Protein AF-A0A1F2TJ04-F1 (afdb_monomer)

Structure (mmCIF, N/CA/C/O backbone):
dat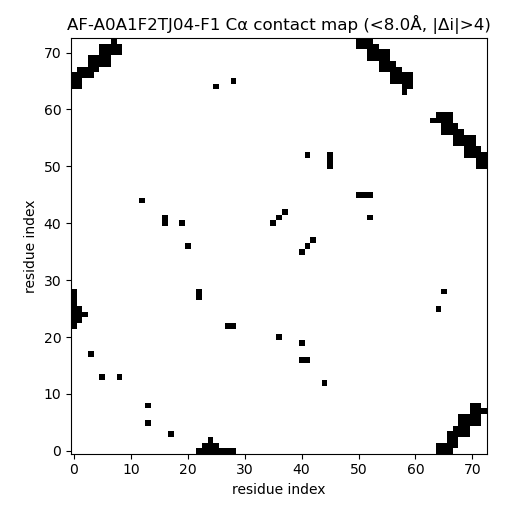a_AF-A0A1F2TJ04-F1
#
_entry.id   AF-A0A1F2TJ04-F1
#
loop_
_atom_site.group_PDB
_atom_site.id
_atom_site.type_symbol
_atom_site.label_atom_id
_atom_site.label_alt_id
_atom_site.label_comp_id
_atom_site.label_asym_id
_atom_site.label_entity_id
_atom_site.label_seq_id
_atom_site.pdbx_PDB_ins_code
_atom_site.Cartn_x
_atom_site.Cartn_y
_atom_site.Cartn_z
_atom_site.occupancy
_atom_site.B_iso_or_equiv
_atom_site.auth_seq_id
_atom_site.auth_comp_id
_atom_site.auth_asym_id
_atom_site.auth_atom_id
_atom_site.pdbx_PDB_model_num
ATOM 1 N N . MET A 1 1 ? -6.331 0.369 10.835 1.00 83.94 1 MET A N 1
ATOM 2 C CA . MET A 1 1 ? -5.636 -0.165 9.635 1.00 83.94 1 MET A CA 1
ATOM 3 C C . MET A 1 1 ? -4.753 -1.354 10.031 1.00 83.94 1 MET A C 1
ATOM 5 O O . MET A 1 1 ? -4.396 -1.435 11.202 1.00 83.94 1 MET A O 1
ATOM 9 N N . GLY A 1 2 ? -4.476 -2.291 9.121 1.00 79.12 2 GLY A N 1
ATOM 10 C CA . GLY A 1 2 ? -3.662 -3.500 9.334 1.00 79.12 2 GLY A CA 1
ATOM 11 C C . GLY A 1 2 ? -2.256 -3.386 8.725 1.00 79.12 2 GLY A C 1
ATOM 12 O O . GLY A 1 2 ? -1.861 -2.297 8.316 1.00 79.12 2 GLY A O 1
ATOM 13 N N . PRO A 1 3 ? -1.463 -4.469 8.671 1.00 79.69 3 PRO A N 1
ATOM 14 C CA . PRO A 1 3 ? -0.163 -4.462 8.002 1.00 79.69 3 PRO A CA 1
ATOM 15 C C . PRO A 1 3 ? -0.262 -4.151 6.497 1.00 79.69 3 PRO A C 1
ATOM 17 O O . PRO A 1 3 ? -1.181 -4.601 5.808 1.00 79.69 3 PRO A O 1
ATOM 20 N N . LEU A 1 4 ? 0.735 -3.413 5.996 1.00 87.69 4 LEU A N 1
ATOM 21 C CA . LEU A 1 4 ? 0.986 -3.186 4.572 1.00 87.69 4 LEU A CA 1
ATOM 22 C C . LEU A 1 4 ? 1.986 -4.224 4.055 1.00 87.69 4 LEU A C 1
ATOM 24 O O . LEU A 1 4 ? 3.044 -4.415 4.652 1.00 87.69 4 LEU A O 1
ATOM 28 N N . GLN A 1 5 ? 1.668 -4.867 2.935 1.00 90.56 5 GLN A N 1
ATOM 29 C CA . GLN A 1 5 ? 2.521 -5.881 2.315 1.00 90.56 5 GLN A CA 1
ATOM 30 C C . GLN A 1 5 ? 2.803 -5.559 0.848 1.00 90.56 5 GLN A C 1
ATOM 32 O O . GLN A 1 5 ? 1.911 -5.120 0.122 1.00 90.56 5 GLN A O 1
ATOM 37 N N . PHE A 1 6 ? 4.022 -5.855 0.394 1.00 92.69 6 PHE A N 1
ATOM 38 C CA . PHE A 1 6 ? 4.439 -5.741 -1.005 1.00 92.69 6 PHE A CA 1
ATOM 39 C C . PHE A 1 6 ? 4.868 -7.110 -1.532 1.00 92.69 6 PHE A C 1
ATOM 41 O O . PHE A 1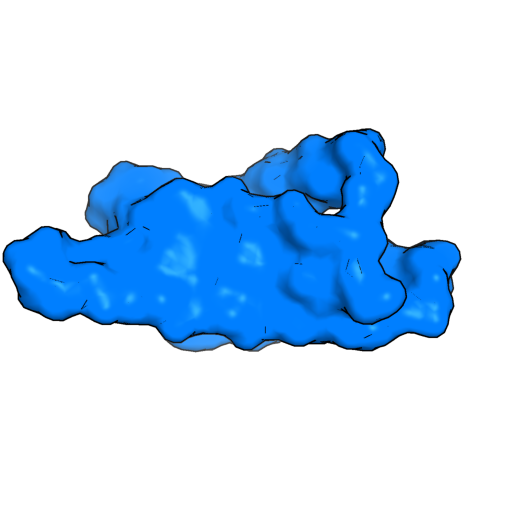 6 ? 5.597 -7.833 -0.856 1.00 92.69 6 PHE A O 1
ATOM 48 N N . ALA A 1 7 ? 4.421 -7.474 -2.732 1.00 91.81 7 ALA A N 1
ATOM 49 C CA . ALA A 1 7 ? 4.766 -8.732 -3.387 1.00 91.81 7 ALA A CA 1
ATOM 50 C C . ALA A 1 7 ? 5.201 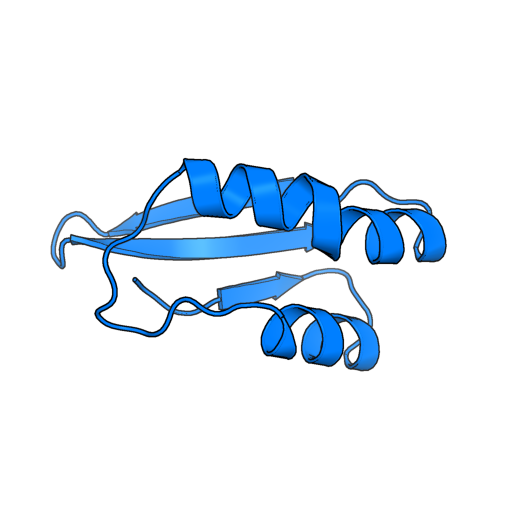-8.489 -4.837 1.00 91.81 7 ALA A C 1
ATOM 52 O O . ALA A 1 7 ? 4.662 -7.604 -5.497 1.00 91.81 7 ALA A O 1
ATOM 53 N N . GLY A 1 8 ? 6.157 -9.286 -5.326 1.00 88.88 8 GLY A N 1
ATOM 54 C CA . GLY A 1 8 ? 6.629 -9.223 -6.717 1.00 88.88 8 GLY A CA 1
ATOM 55 C C . GLY A 1 8 ? 7.519 -8.019 -7.045 1.00 88.88 8 GLY A C 1
ATOM 56 O O . GLY A 1 8 ? 7.689 -7.673 -8.207 1.00 88.88 8 GLY A O 1
ATOM 57 N N . ILE A 1 9 ? 8.098 -7.365 -6.034 1.00 91.69 9 ILE A N 1
ATOM 58 C CA . ILE A 1 9 ? 8.967 -6.200 -6.218 1.00 91.69 9 ILE A CA 1
ATOM 59 C C . ILE A 1 9 ? 10.280 -6.327 -5.437 1.00 91.69 9 ILE A C 1
ATOM 61 O O . ILE A 1 9 ? 10.365 -7.054 -4.448 1.00 91.69 9 ILE A O 1
ATOM 65 N N . LYS A 1 10 ? 11.317 -5.608 -5.883 1.00 90.38 10 LYS A N 1
ATOM 66 C CA . LYS A 1 10 ? 12.605 -5.487 -5.189 1.00 90.38 10 LYS A CA 1
ATOM 67 C C . LYS A 1 10 ? 12.427 -4.886 -3.792 1.00 90.38 10 LYS A C 1
ATOM 69 O O . LYS A 1 10 ? 11.676 -3.928 -3.618 1.00 90.38 10 LYS A O 1
ATOM 74 N N . ALA A 1 11 ? 13.208 -5.381 -2.829 1.00 89.19 11 ALA A N 1
ATOM 75 C CA . ALA A 1 11 ? 13.183 -4.906 -1.443 1.00 89.19 11 ALA A CA 1
ATOM 76 C C . ALA A 1 11 ? 13.390 -3.385 -1.330 1.00 89.19 11 ALA A C 1
ATOM 78 O O . ALA A 1 11 ? 12.637 -2.723 -0.633 1.00 89.19 11 ALA A O 1
ATOM 79 N N . ALA A 1 12 ? 14.320 -2.808 -2.101 1.00 89.62 12 ALA A N 1
ATOM 80 C CA . ALA A 1 12 ? 14.577 -1.364 -2.084 1.00 89.62 12 ALA A CA 1
ATOM 81 C C . ALA A 1 12 ? 13.356 -0.516 -2.497 1.00 89.62 12 ALA A C 1
ATOM 83 O O . ALA A 1 12 ? 13.098 0.530 -1.901 1.00 89.62 12 ALA A O 1
ATOM 84 N N . ASP A 1 13 ? 12.591 -0.962 -3.498 1.00 90.19 13 ASP A N 1
ATOM 85 C CA . ASP A 1 13 ? 11.359 -0.282 -3.902 1.00 90.19 13 ASP A CA 1
ATOM 86 C C . ASP A 1 13 ? 10.237 -0.526 -2.881 1.00 90.19 13 ASP A C 1
ATOM 88 O O . ASP A 1 13 ? 9.481 0.395 -2.589 1.00 90.19 13 ASP A O 1
ATOM 92 N N . ALA A 1 14 ? 10.154 -1.724 -2.287 1.00 91.06 14 ALA A N 1
ATOM 93 C CA . ALA A 1 14 ? 9.217 -2.002 -1.197 1.00 91.06 14 ALA A CA 1
ATOM 94 C C . ALA A 1 14 ? 9.480 -1.102 0.024 1.00 91.06 14 ALA A C 1
ATOM 96 O O . ALA A 1 14 ? 8.542 -0.521 0.560 1.00 91.06 14 ALA A O 1
ATOM 97 N N . ASP A 1 15 ? 10.741 -0.918 0.421 1.00 91.00 15 ASP A N 1
ATOM 98 C CA . ASP A 1 15 ? 11.149 0.006 1.484 1.00 91.00 15 ASP A CA 1
ATOM 99 C C . ASP A 1 15 ? 10.799 1.459 1.148 1.00 91.00 15 ASP A C 1
ATOM 101 O O . ASP A 1 15 ? 10.307 2.204 1.998 1.00 91.00 15 ASP A O 1
ATOM 105 N N . TYR A 1 16 ? 11.035 1.879 -0.098 1.00 90.81 16 TYR A N 1
ATOM 106 C CA . TYR A 1 16 ? 10.649 3.209 -0.566 1.00 90.81 16 TYR A CA 1
ATOM 107 C C . TYR A 1 16 ? 9.132 3.415 -0.457 1.00 90.81 16 TYR A C 1
ATOM 109 O O . TYR A 1 16 ? 8.683 4.391 0.144 1.00 90.81 16 TYR A O 1
ATOM 117 N N . LEU A 1 17 ? 8.345 2.470 -0.972 1.00 90.94 17 LEU A N 1
ATOM 118 C CA . LEU A 1 17 ? 6.886 2.494 -0.923 1.00 90.94 17 LEU A CA 1
ATOM 119 C C . LEU A 1 17 ? 6.358 2.463 0.519 1.00 90.94 17 LEU A C 1
ATOM 121 O O . LEU A 1 17 ? 5.450 3.230 0.852 1.00 90.94 17 LEU A O 1
ATOM 125 N N . ALA A 1 18 ? 6.946 1.637 1.387 1.00 90.19 18 ALA A N 1
ATOM 126 C CA . ALA A 1 18 ? 6.599 1.549 2.802 1.00 90.19 18 ALA A CA 1
ATOM 127 C C . ALA A 1 18 ? 6.829 2.881 3.528 1.00 90.19 18 ALA A C 1
ATOM 129 O O . ALA A 1 18 ? 5.976 3.313 4.297 1.00 90.19 18 ALA A O 1
ATOM 130 N N . LYS A 1 19 ? 7.937 3.579 3.242 1.00 90.94 19 LYS A N 1
ATOM 131 C CA . LYS A 1 19 ? 8.237 4.900 3.828 1.00 90.94 19 LYS A CA 1
ATOM 132 C C . LYS A 1 19 ? 7.247 5.987 3.411 1.00 90.94 19 LYS A C 1
ATOM 134 O O . LYS A 1 19 ? 7.030 6.930 4.167 1.00 90.94 19 LYS A O 1
ATOM 139 N N . GLN A 1 20 ? 6.663 5.876 2.220 1.00 90.38 20 GLN A N 1
ATOM 140 C CA . GLN A 1 20 ? 5.639 6.809 1.737 1.00 90.38 20 GLN A CA 1
ATOM 141 C C . GLN A 1 20 ? 4.238 6.488 2.276 1.00 90.38 20 GLN A C 1
ATOM 143 O O . GLN A 1 20 ? 3.335 7.325 2.203 1.00 90.38 20 GLN A O 1
ATOM 148 N N . TRP A 1 21 ? 4.035 5.288 2.821 1.00 90.06 21 TRP A N 1
ATOM 149 C CA . TRP A 1 21 ? 2.772 4.901 3.426 1.00 90.06 21 TRP A CA 1
ATOM 150 C C . TRP A 1 21 ? 2.635 5.515 4.823 1.00 90.06 21 TRP A C 1
ATOM 152 O O . TRP A 1 21 ? 3.407 5.237 5.737 1.00 90.06 21 TRP A O 1
ATOM 162 N N . ARG A 1 22 ? 1.640 6.386 4.990 1.00 86.81 22 ARG A N 1
ATOM 163 C CA . ARG A 1 22 ? 1.461 7.225 6.186 1.00 86.81 22 ARG A CA 1
ATOM 164 C C . ARG A 1 22 ? 0.467 6.648 7.188 1.00 86.81 22 ARG A C 1
ATOM 166 O O . ARG A 1 22 ? 0.496 7.069 8.339 1.00 86.81 22 ARG A O 1
ATOM 173 N N . LEU A 1 23 ? -0.395 5.724 6.761 1.00 86.50 23 LEU A N 1
ATOM 174 C CA . LEU A 1 23 ? -1.369 5.086 7.645 1.00 86.50 23 LEU A CA 1
ATOM 175 C C . LEU A 1 23 ? -0.669 4.052 8.527 1.00 86.50 23 LEU A C 1
ATOM 177 O O . LEU A 1 23 ? 0.009 3.151 8.028 1.00 86.50 23 LEU A O 1
ATOM 181 N N . LYS A 1 24 ? -0.871 4.157 9.836 1.00 82.75 24 LYS A N 1
ATOM 182 C CA . LYS A 1 24 ? -0.348 3.229 10.837 1.00 82.75 24 LYS A CA 1
ATOM 183 C C . LYS A 1 24 ? -1.425 2.245 11.296 1.00 82.75 24 LYS A C 1
ATOM 185 O O . LYS A 1 24 ? -2.623 2.483 11.104 1.00 82.75 24 LYS A O 1
ATOM 190 N N . PRO A 1 25 ? -1.032 1.125 11.926 1.00 81.12 25 PRO A N 1
ATOM 191 C CA . PRO A 1 25 ? -1.979 0.276 12.627 1.00 81.12 25 PRO A CA 1
ATOM 192 C C . PRO A 1 25 ? -2.824 1.085 13.619 1.00 81.12 25 PRO A C 1
ATOM 194 O O . PRO A 1 25 ? -2.296 1.922 14.343 1.00 81.12 25 PRO A O 1
ATOM 197 N N . GLY A 1 26 ? -4.137 0.853 13.616 1.00 79.62 26 GLY A N 1
ATOM 198 C CA . GLY A 1 26 ? -5.100 1.640 14.404 1.00 79.62 26 GLY A CA 1
ATOM 199 C C . GLY A 1 26 ? -5.667 2.894 13.720 1.00 79.62 26 GLY A C 1
ATOM 200 O O . GLY A 1 26 ? -6.757 3.314 14.093 1.00 79.62 26 GLY A O 1
ATOM 201 N N . ASP A 1 27 ? -5.035 3.423 12.665 1.00 84.88 27 ASP A N 1
ATOM 202 C CA . ASP A 1 27 ? -5.589 4.576 11.939 1.00 84.88 27 ASP A CA 1
ATOM 203 C C . ASP A 1 27 ? -6.867 4.209 11.173 1.00 84.88 27 ASP A C 1
ATOM 205 O O . ASP A 1 27 ? -7.053 3.065 10.720 1.00 84.88 27 ASP A O 1
ATOM 209 N N . VAL A 1 28 ? -7.735 5.207 10.989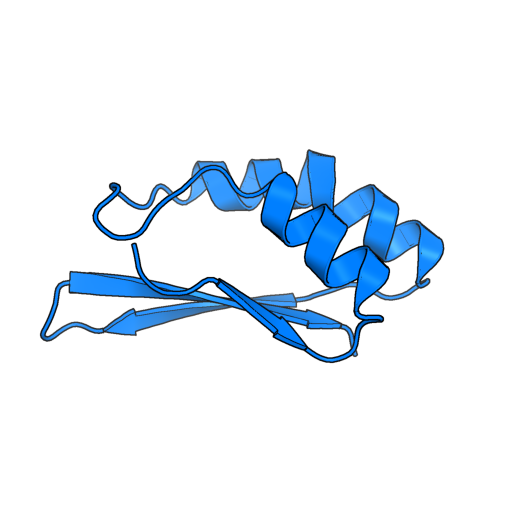 1.00 84.62 28 VAL A N 1
ATOM 210 C CA . VAL A 1 28 ? -8.926 5.095 10.144 1.00 84.62 28 VAL A CA 1
ATOM 211 C C . VAL A 1 28 ? -8.488 4.928 8.694 1.00 84.62 28 VAL A C 1
ATOM 213 O O . VAL A 1 28 ? -7.695 5.705 8.163 1.00 84.62 28 VAL A O 1
ATOM 216 N N . PHE A 1 29 ? -9.000 3.883 8.052 1.00 84.31 29 PHE A N 1
ATOM 217 C CA . PHE A 1 29 ? -8.752 3.638 6.641 1.00 84.31 29 PHE A CA 1
ATOM 218 C C . PHE A 1 29 ? -9.732 4.449 5.789 1.00 84.31 29 PHE A C 1
ATOM 220 O O . PHE A 1 29 ? -10.944 4.297 5.927 1.00 84.31 29 PHE A O 1
ATOM 227 N N . ASP A 1 30 ? -9.196 5.262 4.880 1.00 84.56 30 ASP A N 1
ATOM 228 C CA . ASP A 1 30 ? -9.963 6.044 3.913 1.00 84.56 30 ASP A CA 1
ATOM 229 C C . ASP A 1 30 ? -9.608 5.601 2.483 1.00 84.56 30 ASP A C 1
ATOM 231 O O . ASP A 1 30 ? -8.437 5.545 2.100 1.00 84.56 30 ASP A O 1
ATOM 235 N N . ALA A 1 31 ? -10.6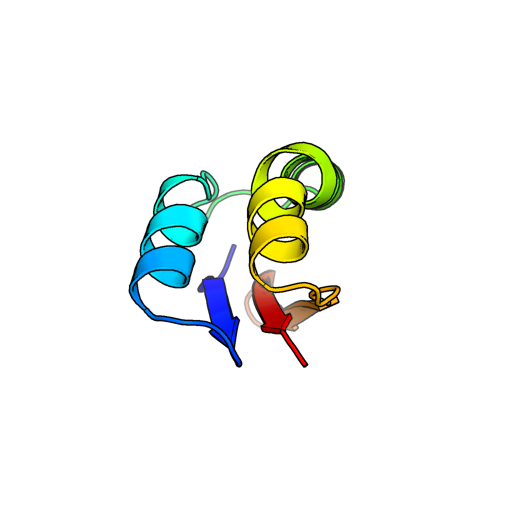18 5.287 1.670 1.00 82.50 31 ALA A N 1
ATOM 236 C CA . ALA A 1 31 ? -10.411 4.794 0.308 1.00 82.50 31 ALA A CA 1
ATOM 237 C C . ALA A 1 31 ? -9.750 5.833 -0.622 1.00 82.50 31 ALA A C 1
ATOM 239 O O . ALA A 1 31 ? -9.006 5.462 -1.535 1.00 82.50 31 ALA A O 1
ATOM 240 N N . SER A 1 32 ? -9.960 7.132 -0.383 1.00 87.94 32 SER A N 1
ATOM 241 C CA . SER A 1 32 ? -9.313 8.210 -1.141 1.00 87.94 32 SER A CA 1
ATOM 242 C C . SER A 1 32 ? -7.800 8.245 -0.916 1.00 87.94 32 SER A C 1
ATOM 244 O O . SER A 1 32 ? -7.054 8.629 -1.820 1.00 87.94 32 SER A O 1
ATOM 246 N N . TYR A 1 33 ? -7.323 7.772 0.244 1.00 89.00 33 TYR A N 1
ATOM 247 C CA . TYR A 1 33 ? -5.894 7.642 0.518 1.00 89.00 33 TYR A CA 1
ATOM 248 C C . TYR A 1 33 ? -5.232 6.655 -0.447 1.00 89.00 33 TYR A C 1
ATOM 250 O O . TYR A 1 33 ? -4.182 6.952 -1.014 1.00 89.00 33 TYR A O 1
ATOM 258 N N . VAL A 1 34 ? -5.875 5.511 -0.700 1.00 87.06 34 VAL A N 1
ATOM 259 C CA . VAL A 1 34 ? -5.369 4.497 -1.637 1.00 87.06 34 VAL A CA 1
ATOM 260 C C . VAL A 1 34 ? -5.319 5.038 -3.065 1.00 87.06 34 VAL A C 1
ATOM 262 O O . VAL A 1 34 ? -4.350 4.785 -3.781 1.00 87.06 34 VAL A O 1
ATOM 265 N N . ALA A 1 35 ? -6.324 5.816 -3.475 1.00 88.19 35 ALA A N 1
ATOM 266 C CA . ALA A 1 35 ? -6.342 6.447 -4.792 1.00 88.19 35 ALA A CA 1
ATOM 267 C C . ALA A 1 35 ? -5.172 7.430 -4.974 1.00 88.19 35 ALA A C 1
ATOM 269 O O . ALA A 1 35 ? -4.474 7.363 -5.986 1.00 88.19 35 ALA A O 1
ATOM 270 N N . LYS A 1 36 ? -4.908 8.282 -3.973 1.00 89.69 36 LYS A N 1
ATOM 271 C CA . LYS A 1 36 ? -3.758 9.203 -3.980 1.00 89.69 36 LYS A CA 1
ATOM 272 C C . LYS A 1 36 ? -2.431 8.454 -3.966 1.00 89.69 36 LYS A C 1
ATOM 274 O O . LYS A 1 36 ? -1.582 8.694 -4.813 1.00 89.69 36 LYS A O 1
ATOM 279 N N . TYR A 1 37 ? -2.282 7.470 -3.082 1.00 90.38 37 TYR A N 1
ATOM 280 C CA . TYR A 1 37 ? -1.079 6.640 -3.018 1.00 90.38 37 TYR A CA 1
ATOM 281 C C . TYR A 1 37 ? -0.791 5.941 -4.356 1.00 90.38 37 TYR A C 1
ATOM 283 O O . TYR A 1 37 ? 0.355 5.860 -4.799 1.00 90.38 37 TYR A O 1
ATOM 291 N N . ARG A 1 38 ? -1.837 5.488 -5.055 1.00 89.75 38 ARG A N 1
ATOM 292 C CA . ARG A 1 38 ? -1.704 4.922 -6.398 1.00 89.75 38 ARG A CA 1
ATOM 293 C C . ARG A 1 38 ? -1.217 5.943 -7.427 1.00 89.75 38 ARG A C 1
ATOM 295 O O . ARG A 1 38 ? -0.347 5.609 -8.226 1.00 89.75 38 ARG A O 1
ATOM 302 N N . ALA A 1 39 ? -1.786 7.143 -7.423 1.00 88.62 39 ALA A N 1
ATOM 303 C CA . ALA A 1 39 ? -1.476 8.178 -8.405 1.00 88.62 39 ALA A CA 1
ATOM 304 C C . ALA A 1 39 ? -0.086 8.800 -8.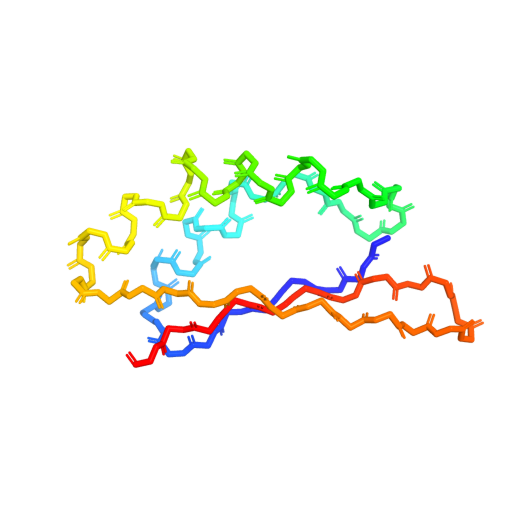199 1.00 88.62 39 ALA A C 1
ATOM 306 O O . ALA A 1 39 ? 0.640 8.985 -9.175 1.00 88.62 39 ALA A O 1
ATOM 307 N N . ASP A 1 40 ? 0.268 9.083 -6.945 1.00 88.44 40 ASP A N 1
ATOM 308 C CA . ASP A 1 40 ? 1.441 9.885 -6.590 1.00 88.44 40 ASP A CA 1
ATOM 309 C C . ASP A 1 40 ? 2.672 9.036 -6.260 1.00 88.44 40 ASP A C 1
ATOM 311 O O . ASP A 1 40 ? 3.791 9.467 -6.502 1.00 88.44 40 ASP A O 1
ATOM 315 N N . VAL A 1 41 ? 2.488 7.837 -5.693 1.00 90.19 41 VAL A N 1
ATOM 316 C CA . VAL A 1 41 ? 3.602 7.040 -5.146 1.00 90.19 41 VAL A CA 1
ATOM 317 C C . VAL A 1 41 ? 3.856 5.783 -5.972 1.00 90.19 41 VAL A C 1
ATOM 319 O O . VAL A 1 41 ? 4.987 5.506 -6.374 1.00 90.19 41 VAL A O 1
ATOM 322 N N . LEU A 1 42 ? 2.810 5.000 -6.249 1.00 90.00 42 LEU A N 1
ATOM 323 C CA . LEU A 1 42 ? 2.972 3.758 -7.011 1.00 90.00 42 LEU A CA 1
ATOM 324 C C . LEU A 1 42 ? 3.344 4.015 -8.466 1.00 90.00 42 LEU A C 1
ATOM 326 O O . LEU A 1 42 ? 4.061 3.202 -9.042 1.00 90.00 42 LEU A O 1
ATOM 330 N N . ARG A 1 43 ? 2.899 5.133 -9.048 1.00 89.88 43 ARG A N 1
ATOM 331 C CA . ARG A 1 43 ? 3.138 5.469 -10.454 1.00 89.88 43 ARG A CA 1
ATOM 332 C C . ARG A 1 43 ? 4.624 5.470 -10.817 1.00 89.88 43 ARG A C 1
ATOM 334 O O . ARG A 1 43 ? 4.986 4.888 -11.838 1.00 89.88 43 ARG A O 1
ATOM 341 N N . ASP A 1 44 ? 5.480 6.074 -9.994 1.00 87.25 44 ASP A N 1
ATOM 342 C CA . ASP A 1 44 ? 6.929 6.101 -10.236 1.00 87.25 44 ASP A CA 1
ATOM 343 C C . ASP A 1 44 ? 7.526 4.695 -10.238 1.00 87.25 44 ASP A C 1
ATOM 345 O O . ASP A 1 44 ? 8.287 4.316 -11.130 1.00 87.25 44 ASP A O 1
ATOM 349 N N . VAL A 1 45 ? 7.135 3.882 -9.260 1.00 88.56 45 VAL A N 1
ATOM 350 C CA . VAL A 1 45 ? 7.638 2.516 -9.124 1.00 88.56 45 VAL A CA 1
ATOM 351 C C . VAL A 1 45 ? 7.128 1.618 -10.253 1.00 88.56 45 VAL A C 1
ATOM 353 O O . VAL A 1 45 ? 7.905 0.858 -10.828 1.00 88.56 45 VAL A O 1
ATOM 356 N N . GLN A 1 46 ? 5.858 1.753 -10.638 1.00 89.81 46 GLN A N 1
ATOM 357 C CA . GLN A 1 46 ? 5.257 1.064 -11.783 1.00 89.81 46 GLN A CA 1
ATOM 358 C C . GLN A 1 46 ? 5.957 1.436 -13.097 1.00 89.81 46 GLN A C 1
ATOM 360 O O . GLN A 1 46 ? 6.234 0.559 -13.915 1.00 89.81 46 GLN A O 1
ATOM 365 N N . ALA A 1 47 ? 6.304 2.714 -13.288 1.00 88.31 47 ALA A N 1
ATOM 366 C CA . ALA A 1 47 ? 7.038 3.172 -14.466 1.00 88.31 47 ALA A CA 1
ATOM 367 C C . ALA A 1 47 ? 8.455 2.577 -14.530 1.00 88.31 47 ALA A C 1
ATOM 369 O O . ALA A 1 47 ? 8.875 2.104 -15.588 1.00 88.31 47 ALA A O 1
ATOM 370 N N . ARG A 1 48 ? 9.175 2.534 -13.399 1.00 84.75 48 ARG A N 1
ATOM 371 C CA . ARG A 1 48 ? 10.512 1.913 -13.314 1.00 84.75 48 ARG A CA 1
ATOM 372 C C . ARG A 1 48 ? 10.470 0.402 -13.536 1.00 84.75 48 ARG A C 1
ATOM 374 O O . ARG A 1 48 ? 11.316 -0.133 -14.247 1.00 84.75 48 ARG A O 1
ATOM 381 N N . ALA A 1 49 ? 9.488 -0.271 -12.943 1.00 84.19 49 ALA A N 1
ATOM 382 C CA . ALA A 1 49 ? 9.320 -1.717 -13.040 1.00 84.19 49 ALA A CA 1
ATOM 383 C C . ALA A 1 49 ? 8.660 -2.164 -14.359 1.00 84.19 49 ALA A C 1
ATOM 385 O O . ALA A 1 49 ? 8.674 -3.351 -14.667 1.00 84.19 49 ALA A O 1
ATOM 386 N N . ARG A 1 50 ? 8.106 -1.228 -15.146 1.00 87.56 50 ARG A N 1
ATOM 387 C CA . ARG A 1 50 ? 7.328 -1.482 -16.375 1.00 87.56 50 ARG A CA 1
ATOM 388 C C . ARG A 1 50 ? 6.154 -2.449 -16.171 1.00 87.56 50 ARG A C 1
ATOM 390 O O . ARG A 1 50 ? 5.750 -3.137 -17.104 1.00 87.56 50 ARG A O 1
ATOM 397 N N . VAL A 1 51 ? 5.589 -2.473 -14.965 1.00 89.00 51 VAL A N 1
ATOM 398 C CA . VAL A 1 51 ? 4.451 -3.324 -14.594 1.00 89.00 51 VAL A CA 1
ATOM 399 C C . VAL A 1 51 ? 3.432 -2.532 -13.786 1.00 89.00 51 VAL A C 1
ATOM 401 O O . VAL A 1 51 ? 3.774 -1.625 -13.026 1.00 89.00 51 VAL A O 1
ATOM 404 N N . VAL A 1 52 ? 2.155 -2.884 -13.931 1.00 88.88 52 VAL A N 1
ATOM 405 C CA . VAL A 1 52 ? 1.063 -2.242 -13.195 1.00 88.88 52 VAL A CA 1
ATOM 406 C C . VAL A 1 52 ? 0.756 -3.055 -11.943 1.00 88.88 52 VAL A C 1
ATOM 408 O O . VAL A 1 52 ? 0.097 -4.088 -12.006 1.00 88.88 52 VAL A O 1
ATOM 411 N N . ALA A 1 53 ? 1.205 -2.559 -10.790 1.00 91.25 53 ALA A N 1
ATOM 412 C CA . ALA A 1 53 ? 0.794 -3.092 -9.497 1.00 91.25 53 ALA A CA 1
ATOM 413 C C . ALA A 1 53 ? -0.724 -3.027 -9.253 1.00 91.25 53 ALA A C 1
ATOM 415 O O . ALA A 1 53 ? -1.384 -2.026 -9.555 1.00 91.25 53 ALA A O 1
ATOM 416 N N . LYS A 1 54 ? -1.246 -4.076 -8.616 1.00 90.81 54 LYS A N 1
ATOM 417 C CA . LYS A 1 54 ? -2.614 -4.192 -8.107 1.00 90.81 54 LYS A CA 1
ATOM 418 C C . LYS A 1 54 ? -2.617 -3.981 -6.593 1.00 90.81 54 LYS A C 1
ATOM 420 O O . LYS A 1 54 ? -1.771 -4.529 -5.896 1.00 90.81 54 LYS A O 1
ATOM 425 N N . ILE 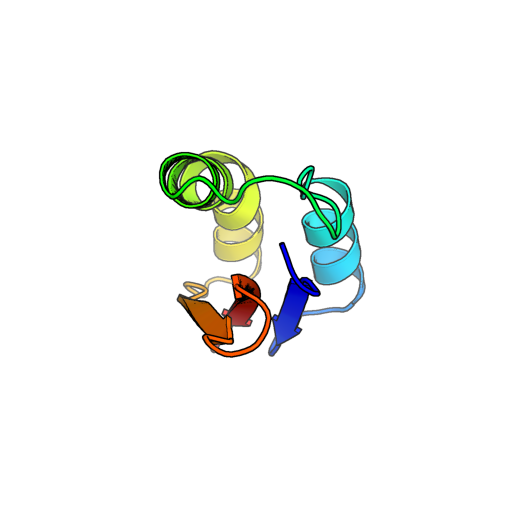A 1 55 ? -3.579 -3.213 -6.085 1.00 90.31 55 ILE A N 1
ATOM 426 C CA . ILE A 1 55 ? -3.806 -3.061 -4.643 1.00 90.31 55 ILE A CA 1
ATOM 427 C C . ILE A 1 55 ? -4.981 -3.952 -4.253 1.00 90.31 55 ILE A C 1
ATOM 429 O O . ILE A 1 55 ? -6.066 -3.841 -4.822 1.00 90.31 55 ILE A O 1
ATOM 433 N N . GLU A 1 56 ? -4.760 -4.830 -3.288 1.00 90.94 56 GLU A N 1
ATOM 434 C CA . GLU A 1 56 ? -5.744 -5.740 -2.722 1.00 90.94 56 GLU A CA 1
ATOM 435 C C . GLU A 1 56 ? -6.042 -5.302 -1.288 1.00 90.94 56 GLU A C 1
ATOM 437 O O . GLU A 1 56 ? -5.138 -5.154 -0.463 1.00 90.94 56 GLU A O 1
ATOM 442 N N . LEU A 1 57 ? -7.322 -5.055 -1.006 1.00 88.94 57 LEU A N 1
ATOM 443 C CA . LEU A 1 57 ? -7.808 -4.639 0.305 1.00 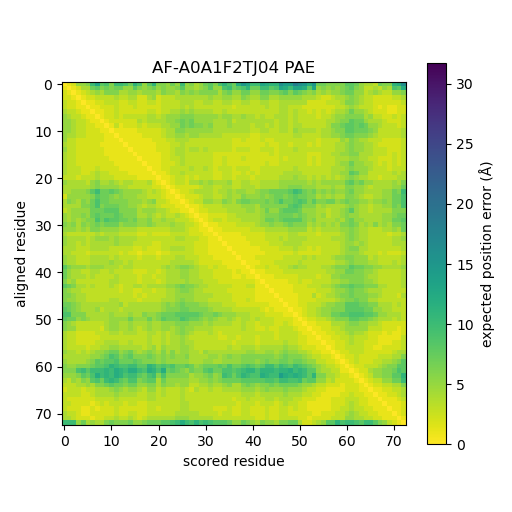88.94 57 LEU A CA 1
ATOM 444 C C . LEU A 1 57 ? -8.539 -5.818 0.947 1.00 88.94 57 LEU A C 1
ATOM 446 O O . LEU A 1 57 ? -9.534 -6.298 0.405 1.00 88.94 57 LEU A O 1
ATOM 450 N N . GLY A 1 58 ? -8.047 -6.285 2.091 1.00 88.12 58 GLY A N 1
ATOM 451 C CA . GLY A 1 58 ? -8.673 -7.344 2.878 1.00 88.12 58 GLY A CA 1
ATOM 452 C C . GLY A 1 58 ? -9.277 -6.775 4.154 1.00 88.12 58 GLY A C 1
ATOM 453 O O . GLY A 1 58 ? -8.537 -6.346 5.034 1.00 88.12 58 GLY A O 1
ATOM 454 N N . LEU A 1 59 ? -10.605 -6.776 4.277 1.00 86.94 59 LEU A N 1
ATOM 455 C CA . LEU A 1 59 ? -11.277 -6.380 5.515 1.00 86.94 59 LEU A CA 1
ATOM 456 C C . LEU A 1 59 ? -11.415 -7.587 6.445 1.00 86.94 59 LEU A C 1
ATOM 458 O O . LEU A 1 59 ? -12.188 -8.504 6.162 1.00 86.94 59 LEU A O 1
ATOM 462 N N . ASP A 1 60 ? -10.724 -7.547 7.578 1.00 86.25 60 ASP A N 1
ATOM 463 C CA . ASP A 1 60 ? -11.001 -8.440 8.692 1.00 86.25 60 ASP A CA 1
ATOM 464 C C . ASP A 1 60 ? -12.218 -7.912 9.460 1.00 86.25 60 ASP A C 1
ATOM 466 O O . ASP A 1 60 ? -12.152 -6.903 10.164 1.00 86.25 60 ASP A O 1
ATOM 470 N N . ARG A 1 61 ? -13.368 -8.565 9.277 1.00 81.31 61 ARG A N 1
ATOM 471 C CA . ARG A 1 61 ? -14.640 -8.116 9.866 1.00 81.31 61 ARG A CA 1
ATOM 472 C C . ARG A 1 61 ? -14.714 -8.327 11.377 1.00 81.31 61 ARG A C 1
ATOM 474 O O . ARG A 1 61 ? -15.489 -7.633 12.023 1.00 81.31 61 ARG A O 1
ATOM 481 N N . ALA A 1 62 ? -13.940 -9.262 11.927 1.00 84.00 62 ALA A N 1
ATOM 482 C CA . ALA A 1 62 ? -13.937 -9.548 13.359 1.00 84.00 62 ALA A CA 1
ATOM 483 C C . ALA A 1 62 ? -13.241 -8.435 14.158 1.00 84.00 62 ALA A C 1
ATOM 485 O O . ALA A 1 62 ? -13.707 -8.059 15.228 1.00 84.00 62 ALA A O 1
ATOM 486 N N . SER A 1 63 ? -12.155 -7.882 13.614 1.00 81.81 63 SER A N 1
ATOM 487 C CA . SER A 1 63 ? -11.371 -6.807 14.233 1.00 81.81 63 SER A CA 1
ATOM 488 C C . SER A 1 63 ? -11.629 -5.419 13.632 1.00 81.81 63 SER A C 1
ATOM 490 O O . SER A 1 63 ? -11.129 -4.424 14.152 1.00 81.81 63 SER A O 1
ATOM 492 N N . GLY A 1 64 ? -12.390 -5.325 12.536 1.00 81.94 64 GLY A N 1
ATOM 493 C CA . GLY A 1 64 ? -12.609 -4.069 11.808 1.00 81.94 64 GLY A CA 1
ATOM 494 C C . GLY A 1 64 ? -11.342 -3.539 11.123 1.00 81.94 64 GLY A C 1
ATOM 495 O O . GLY A 1 64 ? -11.236 -2.348 10.828 1.00 81.94 64 GLY A O 1
ATOM 496 N N . VAL A 1 65 ? -10.352 -4.404 10.888 1.00 86.12 65 VAL A N 1
ATOM 497 C CA . VAL A 1 65 ? -9.032 -4.026 10.375 1.00 86.12 65 VAL A CA 1
ATOM 498 C C . VAL A 1 65 ? -8.971 -4.200 8.859 1.00 86.12 65 VAL A C 1
ATOM 500 O O . VAL A 1 65 ? -9.236 -5.273 8.326 1.00 86.12 65 VAL A O 1
ATOM 503 N N . VAL A 1 66 ? -8.559 -3.148 8.148 1.00 87.25 66 VAL A N 1
ATOM 504 C CA . VAL A 1 66 ? -8.265 -3.208 6.707 1.00 87.25 66 VAL A CA 1
ATOM 505 C C . VAL A 1 66 ? -6.788 -3.523 6.489 1.00 87.25 66 VAL A C 1
ATOM 507 O O . VAL A 1 66 ? -5.932 -2.703 6.814 1.00 87.25 66 VAL A O 1
ATOM 510 N N . ASN A 1 67 ? -6.501 -4.690 5.924 1.00 88.25 67 ASN A N 1
ATOM 511 C CA . ASN A 1 67 ? -5.183 -5.120 5.467 1.00 88.25 67 ASN A CA 1
ATOM 512 C C . ASN A 1 67 ? -4.961 -4.674 4.021 1.00 88.25 67 ASN A C 1
ATOM 514 O O . ASN A 1 67 ? -5.872 -4.782 3.196 1.00 88.25 67 ASN A O 1
ATOM 518 N N . VAL A 1 68 ? -3.754 -4.208 3.702 1.00 89.75 68 VAL A N 1
ATOM 519 C CA . VAL A 1 68 ? -3.425 -3.710 2.362 1.00 89.75 68 VAL A CA 1
ATOM 520 C C . VAL A 1 68 ? -2.268 -4.506 1.786 1.00 89.75 68 VAL A C 1
ATOM 522 O O . VAL A 1 68 ? -1.199 -4.598 2.388 1.00 89.75 68 VAL A O 1
ATOM 525 N N . ARG A 1 69 ? -2.462 -5.047 0.585 1.00 91.94 69 ARG A N 1
ATOM 526 C CA . ARG A 1 69 ? -1.427 -5.757 -0.162 1.00 91.94 69 ARG A CA 1
ATOM 527 C C . ARG A 1 69 ? -1.247 -5.130 -1.535 1.00 91.94 69 ARG A C 1
ATOM 529 O O . ARG A 1 69 ? -2.215 -4.925 -2.254 1.00 91.94 69 ARG A O 1
ATOM 536 N N . VAL A 1 70 ? -0.009 -4.842 -1.912 1.00 91.75 70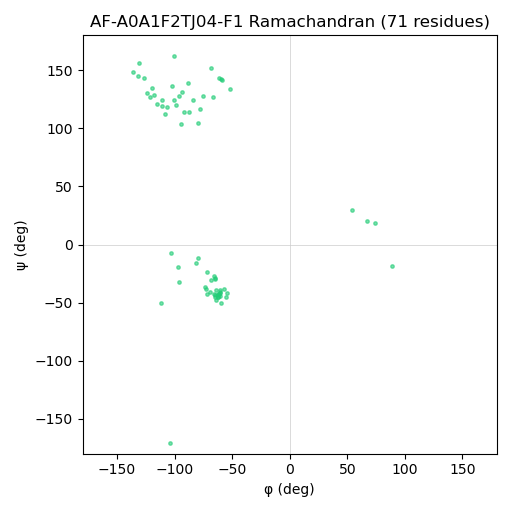 VAL A N 1
ATOM 537 C CA . VAL A 1 70 ? 0.344 -4.330 -3.237 1.00 91.75 70 VAL A CA 1
ATOM 538 C C . VAL A 1 70 ? 1.125 -5.405 -3.985 1.00 91.75 70 VAL A C 1
ATOM 540 O O . VAL A 1 70 ? 2.183 -5.839 -3.533 1.00 91.75 70 VAL A O 1
ATOM 543 N N . VAL A 1 71 ? 0.595 -5.847 -5.122 1.00 92.75 71 VAL A N 1
ATOM 544 C CA . VAL A 1 71 ? 1.125 -6.967 -5.908 1.00 92.75 71 VAL A CA 1
ATOM 545 C C . VAL A 1 71 ? 1.607 -6.464 -7.261 1.00 92.75 71 VAL A C 1
ATOM 547 O O . VAL A 1 71 ? 0.818 -5.909 -8.023 1.00 92.75 71 VAL A O 1
ATOM 550 N N . PHE A 1 72 ? 2.885 -6.677 -7.557 1.00 90.50 72 PHE A N 1
ATOM 551 C CA . PHE A 1 72 ? 3.507 -6.429 -8.854 1.00 90.50 72 PHE A CA 1
ATOM 552 C C . PHE A 1 72 ? 3.584 -7.772 -9.610 1.00 90.50 72 PHE A C 1
ATOM 554 O O . PHE A 1 72 ? 4.133 -8.721 -9.046 1.00 90.50 72 PHE A O 1
ATOM 561 N N . PRO A 1 73 ? 2.958 -7.900 -10.795 1.00 84.44 73 PRO A N 1
ATOM 562 C CA . PRO A 1 73 ? 2.971 -9.135 -11.582 1.00 84.44 73 PRO A CA 1
ATOM 563 C C . PRO A 1 73 ? 4.317 -9.398 -12.266 1.00 84.44 73 PRO A C 1
ATOM 565 O O . PRO A 1 73 ? 5.061 -8.420 -12.513 1.00 84.44 73 PRO A O 1
#

pLDDT: mean 87.83, std 3.37, range [79.12, 92.75]

Radius of gyration: 12.07 Å; Cα contacts (8 Å, |Δi|>4): 92; chains: 1; bounding box: 29×19×31 Å

Mean predicted aligned error: 3.87 Å

Secondary structure (DSSP, 8-state):
---EEEESS-HHHHHHHHHH--PPTTSPP-HHHHHHHIIIIIHHHHHHHTS-PEEEEEEETTTTEEEEEEE--

Sequence (73 aa):
MGPLQFAGIKAADADYLAKQWRLKPGDVFDASYVAKYRADVLRDVQARARVVAKIELGLDRASGVVNVRVVFP

Nearest PDB structures (foldseek):
  6t1w-assembly2_B  TM=7.263E-01  e=1.062E-02  Escherichia coli K-12
  7ri5-assembly1_A  TM=7.918E-01  e=1.031E-01  Escherichia coli
  6izs-assembly1_A  TM=6.602E-01  e=4.211E-02  Haemophilus influenzae
  7ri4-assembly1_A  TM=6.716E-01  e=4.833E-02  Escherichia coli
  8qpu-assembly1_A  TM=7.406E-01  e=1.455E-01  Escherichia coli

Foldseek 3Di:
DDDEEEEPDDPVLVVQLVVVDDDDPPDDDDPVSVVCSQVPPVVVVCVVVVFRKDWDWDQPPVVRDIYIYIYTD

Solvent-accessible surface area (backbone atoms only — not comparable to full-atom values): 4314 Å² total; per-residue (Å²): 39,42,68,78,45,75,41,72,66,58,67,72,58,46,53,53,53,54,72,71,55,80,81,47,72,76,38,88,81,54,73,68,55,56,55,48,44,46,65,74,54,44,43,61,55,26,60,75,68,73,38,79,62,45,79,46,79,45,75,42,78,91,79,71,28,45,29,40,36,38,38,35,118